Protein AF-A0A1Q8A4X2-F1 (afdb_monomer)

Solvent-accessible surface area (backbone atoms only — not comparable to full-atom values): 7167 Å² total; per-residue (Å²): 135,83,82,77,83,85,64,91,70,52,60,59,53,52,41,48,55,52,49,53,52,47,59,73,64,29,65,88,74,59,42,54,90,41,58,67,62,47,52,52,51,33,53,48,28,49,51,49,25,52,50,22,49,50,45,57,70,47,54,96,86,46,92,78,59,59,71,90,82,61,52,71,66,59,32,48,48,47,31,54,51,23,49,51,50,30,49,51,36,52,39,52,48,28,56,54,71,74,48,60,61,43,60,54,48,53,53,50,50,56,52,46,45,71,75,58,60,78,86,77,78,83,126

Sequence (12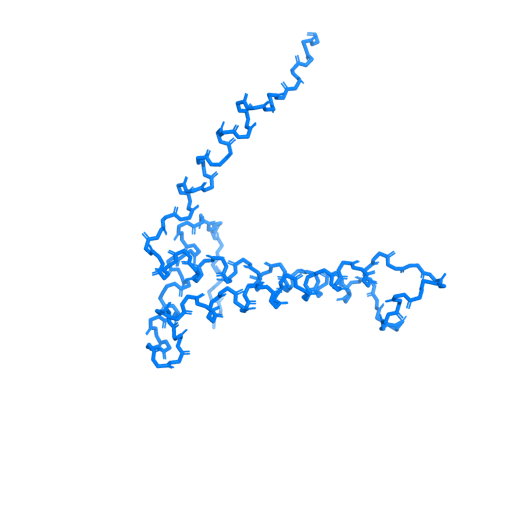3 aa):
MKSKRTSELTIRQSQKEVAEYLKAKGEKWTRLNDHYLRITHLVEEIGELARGVINLDATYGDPNRRGVEASREEKLGLVEDSLGDTFYHLLAISISYNLDLQTAFENSMKSIETRYPAITTRT

pLDDT: mean 87.82, std 14.82, range [36.78, 98.31]

Secondary structure (DSSP, 8-state):
------SPPPHHHHHHHHHHHHHHH-HHHH-TT-HHHHHHHHHHHHHHHHHHHHHHHPPTT-TT---TT--HHHHHHHHHHHHHHHHHHHHHHHHHTT--HHHHHHHHHHHHHHHS-------

Foldseek 3Di:
DPPPPPDDDALQRVLVVLVVVLVVVPCVVLVLLPLVVLVVQLVVLVVQLVLLVCCLPDDPPDPSHDPPPDDNVRSVVSNVVSVVSNSSSVSSNCVSVVHDVNVVVVVVVVVCCVVPPDPPPDD

Structure (mmCIF, N/CA/C/O backbone):
data_AF-A0A1Q8A4X2-F1
#
_entry.id   AF-A0A1Q8A4X2-F1
#
loop_
_atom_site.group_PDB
_atom_site.id
_atom_site.type_symbol
_atom_site.label_atom_id
_atom_site.label_alt_id
_atom_site.label_comp_id
_atom_site.label_asym_id
_atom_site.label_entity_id
_atom_site.label_seq_id
_atom_site.pdbx_PDB_ins_code
_atom_site.Cartn_x
_atom_site.Cartn_y
_atom_site.Cartn_z
_atom_site.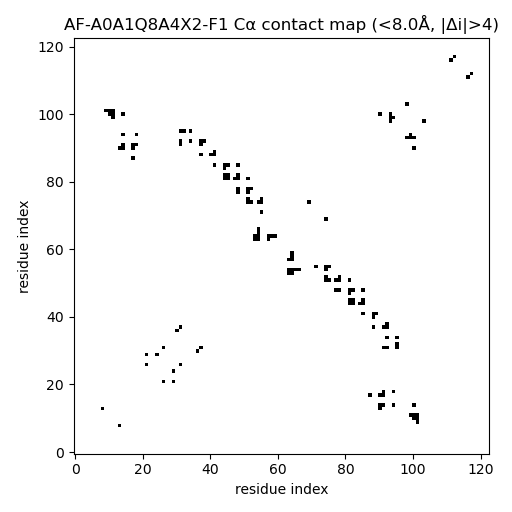occupancy
_atom_site.B_iso_or_equiv
_atom_site.auth_seq_id
_atom_site.auth_comp_id
_atom_site.auth_asym_id
_atom_site.auth_atom_id
_atom_site.pdbx_PDB_model_num
ATOM 1 N N . MET A 1 1 ? -24.001 2.167 -19.317 1.00 36.78 1 MET A N 1
ATOM 2 C CA . MET A 1 1 ? -23.504 3.433 -18.732 1.00 36.78 1 MET A CA 1
ATOM 3 C C . MET A 1 1 ? -22.478 3.093 -17.660 1.00 36.78 1 MET A C 1
ATOM 5 O O . MET A 1 1 ? -22.859 2.531 -16.644 1.00 36.78 1 MET A O 1
ATOM 9 N N . LYS A 1 2 ? -21.182 3.337 -17.897 1.00 41.00 2 LYS A N 1
ATOM 10 C CA . LYS A 1 2 ? -20.159 3.219 -16.845 1.00 41.00 2 LYS A CA 1
ATOM 11 C C . LYS A 1 2 ? -20.176 4.531 -16.062 1.00 41.00 2 LYS A C 1
ATOM 13 O O . LYS A 1 2 ? -19.803 5.562 -16.611 1.00 41.00 2 LYS A O 1
ATOM 18 N N . SER A 1 3 ? -20.684 4.505 -14.831 1.00 42.31 3 SER A N 1
ATOM 19 C CA . SER A 1 3 ? -20.601 5.650 -13.922 1.00 42.31 3 SER A CA 1
ATOM 20 C C . SER A 1 3 ? -19.125 5.900 -13.623 1.00 42.31 3 SER A C 1
ATOM 22 O O . SER A 1 3 ? -18.474 5.100 -12.952 1.00 42.31 3 SER A O 1
ATOM 24 N N . LYS A 1 4 ? -18.574 6.959 -14.217 1.00 50.91 4 LYS A N 1
ATOM 25 C CA . LYS A 1 4 ? -17.211 7.424 -13.981 1.00 50.91 4 LYS A CA 1
ATOM 26 C C . LYS A 1 4 ? -17.217 8.003 -12.563 1.00 50.91 4 LYS A C 1
ATOM 28 O O . LYS A 1 4 ? -17.720 9.103 -12.367 1.00 50.91 4 LYS A O 1
ATOM 33 N N . ARG A 1 5 ? -16.762 7.245 -11.557 1.00 52.34 5 ARG A N 1
ATOM 34 C CA . ARG A 1 5 ? -16.559 7.809 -10.214 1.00 52.34 5 ARG A CA 1
ATOM 35 C C . ARG A 1 5 ? -15.421 8.822 -10.323 1.00 52.34 5 ARG A C 1
ATOM 37 O O . ARG A 1 5 ? -14.280 8.445 -10.549 1.00 52.34 5 ARG A O 1
ATOM 44 N N . THR A 1 6 ? -15.760 10.103 -10.251 1.00 61.03 6 THR A N 1
ATOM 45 C CA . THR A 1 6 ? -14.845 11.247 -10.382 1.00 61.03 6 THR A CA 1
ATOM 46 C C . THR A 1 6 ? -14.683 11.967 -9.045 1.00 61.03 6 THR A C 1
ATOM 48 O O . THR A 1 6 ? -14.868 13.178 -8.963 1.00 61.03 6 THR A O 1
ATOM 51 N N . SER A 1 7 ? -14.387 11.231 -7.978 1.00 72.56 7 SER A N 1
ATOM 52 C CA . SER A 1 7 ? -13.952 11.817 -6.709 1.00 72.56 7 SER A CA 1
ATOM 53 C C . SER A 1 7 ? -12.680 11.113 -6.272 1.00 72.56 7 SER A C 1
ATOM 55 O O . SER A 1 7 ? -12.656 9.881 -6.245 1.00 72.56 7 SER A O 1
ATOM 57 N N . GLU A 1 8 ? -11.651 11.885 -5.936 1.00 85.38 8 GLU A N 1
ATOM 58 C CA . GLU A 1 8 ? -10.464 11.365 -5.261 1.00 85.38 8 GLU A CA 1
ATOM 59 C C . GLU A 1 8 ? -10.894 10.560 -4.029 1.00 85.38 8 GLU A C 1
ATOM 61 O O . GLU A 1 8 ? -11.803 10.962 -3.295 1.00 85.38 8 GLU A O 1
ATOM 66 N N . LEU A 1 9 ? -10.281 9.394 -3.835 1.00 90.19 9 LEU A N 1
ATOM 67 C CA . LEU A 1 9 ? -10.551 8.546 -2.682 1.00 90.19 9 LEU A CA 1
ATOM 68 C C . LEU A 1 9 ? -9.492 8.801 -1.612 1.00 90.19 9 LEU A C 1
ATOM 70 O O . LEU A 1 9 ? -8.293 8.743 -1.872 1.00 90.19 9 LEU A O 1
ATOM 74 N N . THR A 1 10 ? -9.943 9.034 -0.385 1.00 96.38 10 THR A N 1
ATOM 75 C CA . THR A 1 10 ? -9.091 8.951 0.810 1.00 96.38 10 THR A CA 1
ATOM 76 C C . THR A 1 10 ? -8.627 7.510 1.038 1.00 96.38 10 THR A C 1
ATOM 78 O O . THR A 1 10 ? -9.287 6.566 0.593 1.00 96.38 10 THR A O 1
ATOM 81 N N . ILE A 1 11 ? -7.559 7.305 1.821 1.00 97.44 11 ILE A N 1
ATOM 82 C CA . ILE A 1 11 ? -7.084 5.952 2.164 1.00 97.44 11 ILE A CA 1
ATOM 83 C C . ILE A 1 11 ? -8.197 5.162 2.864 1.00 97.44 11 ILE A C 1
ATOM 85 O O . ILE A 1 11 ? -8.392 3.988 2.560 1.00 97.44 11 ILE A O 1
ATOM 89 N N . ARG A 1 12 ? -8.997 5.802 3.734 1.00 97.31 12 ARG A N 1
ATOM 90 C CA . ARG A 1 12 ? -10.161 5.149 4.369 1.00 97.31 12 ARG A CA 1
ATOM 91 C C . ARG A 1 12 ? -11.202 4.685 3.355 1.00 97.31 12 ARG A C 1
ATOM 93 O O . ARG A 1 12 ? -11.772 3.611 3.521 1.00 97.31 12 ARG A O 1
ATOM 100 N N . GLN A 1 13 ? -11.493 5.492 2.335 1.00 97.25 13 GLN A N 1
ATOM 101 C CA . GLN A 1 13 ? -12.463 5.119 1.303 1.00 97.25 13 GLN A CA 1
ATOM 102 C C . GLN A 1 13 ? -11.941 3.960 0.451 1.00 97.25 13 GLN A C 1
ATOM 104 O O . GLN A 1 13 ? -12.688 3.011 0.226 1.00 97.25 13 GLN A O 1
ATOM 109 N N . SER A 1 14 ? -10.662 3.981 0.072 1.00 97.19 14 SER A N 1
ATOM 110 C CA . SER A 1 14 ? -10.011 2.861 -0.618 1.00 97.19 14 SER A CA 1
ATOM 111 C C . SER A 1 14 ? -10.020 1.589 0.236 1.00 97.19 14 SER A C 1
ATOM 113 O O . SER A 1 14 ? -10.387 0.517 -0.238 1.00 97.19 14 SER A O 1
ATOM 115 N N . GLN A 1 15 ? -9.706 1.708 1.529 1.00 98.19 15 GLN A N 1
ATOM 116 C CA . GLN A 1 15 ? -9.754 0.596 2.480 1.00 98.19 15 GLN A CA 1
ATOM 117 C C . GLN A 1 15 ? -11.165 0.018 2.609 1.00 98.19 15 GLN A C 1
ATOM 119 O O . GLN A 1 15 ? -11.339 -1.199 2.611 1.00 98.19 15 GLN A O 1
ATOM 124 N N . LYS A 1 16 ? -12.187 0.879 2.668 1.00 97.81 16 LYS A N 1
ATOM 125 C CA . LYS A 1 16 ? -13.589 0.456 2.705 1.00 97.81 16 LYS A CA 1
ATOM 126 C C . LYS A 1 16 ? -13.996 -0.281 1.427 1.00 97.81 16 LYS A C 1
ATOM 128 O O . LYS A 1 16 ? -14.634 -1.324 1.527 1.00 97.81 16 LYS A O 1
ATOM 133 N N . GLU A 1 17 ? -13.611 0.220 0.255 1.00 97.38 17 GLU A N 1
ATOM 134 C CA . GLU A 1 17 ? -13.908 -0.432 -1.027 1.00 97.38 17 GLU A CA 1
ATOM 135 C C . GLU A 1 17 ? -13.295 -1.842 -1.099 1.00 97.38 17 GLU A C 1
ATOM 137 O O . GLU A 1 17 ? -13.981 -2.806 -1.448 1.00 97.38 17 GLU A O 1
ATOM 142 N N . VAL A 1 18 ? -12.041 -1.996 -0.659 1.00 97.44 18 VAL A N 1
ATOM 143 C CA . VAL A 1 18 ? -11.384 -3.310 -0.567 1.00 97.44 18 VAL A CA 1
ATOM 144 C C . VAL A 1 18 ? -12.066 -4.213 0.463 1.00 97.44 18 VAL A C 1
ATOM 146 O O . VAL A 1 18 ? -12.288 -5.392 0.191 1.00 97.44 18 VAL A O 1
ATOM 149 N N . ALA A 1 19 ? -12.456 -3.686 1.626 1.00 97.44 19 ALA A N 1
ATOM 150 C CA . ALA A 1 19 ? -13.165 -4.461 2.644 1.00 97.44 19 ALA A CA 1
ATOM 151 C C . ALA A 1 19 ? -14.514 -4.994 2.131 1.00 97.44 19 ALA A C 1
ATOM 153 O O . ALA A 1 19 ? -14.852 -6.156 2.368 1.00 97.44 19 ALA A O 1
ATOM 154 N N . GLU A 1 20 ? -15.270 -4.176 1.396 1.00 97.75 20 GLU A N 1
ATOM 155 C CA . GLU A 1 20 ? -16.535 -4.575 0.771 1.00 97.75 20 GLU A CA 1
ATOM 156 C C . GLU A 1 20 ? -16.322 -5.659 -0.293 1.00 97.75 20 GLU A C 1
ATOM 158 O O . GLU A 1 20 ? -17.045 -6.661 -0.306 1.00 97.75 20 GLU A O 1
ATOM 163 N N . TYR A 1 21 ? -15.289 -5.514 -1.128 1.00 97.06 21 TYR A N 1
ATOM 164 C CA . TYR A 1 21 ? -14.905 -6.525 -2.112 1.00 97.06 21 TYR A CA 1
ATOM 165 C C . TYR A 1 21 ? -14.525 -7.863 -1.457 1.00 97.06 21 TYR A C 1
ATOM 167 O O . TYR A 1 21 ? -15.052 -8.915 -1.830 1.00 97.06 21 TYR A O 1
ATOM 175 N N . LEU A 1 22 ? -13.656 -7.836 -0.443 1.00 95.88 22 LEU A N 1
ATOM 176 C CA . LEU A 1 22 ? -13.229 -9.030 0.288 1.00 95.88 22 LEU A CA 1
ATOM 177 C C . LEU A 1 22 ? -14.416 -9.711 0.984 1.00 95.88 22 LEU A C 1
ATOM 179 O O . LEU A 1 22 ? -14.575 -10.931 0.903 1.00 95.88 22 LEU A O 1
ATOM 183 N N . LYS A 1 23 ? -15.310 -8.931 1.602 1.00 95.44 23 LYS A N 1
ATOM 184 C CA . LYS A 1 23 ? -16.545 -9.454 2.198 1.00 95.44 23 LYS A CA 1
ATOM 185 C C . LYS A 1 23 ? -17.417 -10.162 1.160 1.00 95.44 23 LYS A C 1
ATOM 187 O O . LYS A 1 23 ? -17.915 -11.250 1.439 1.00 95.44 23 LYS A O 1
ATOM 192 N N . ALA A 1 24 ? -17.573 -9.585 -0.033 1.00 96.88 24 ALA A N 1
ATOM 193 C CA . ALA A 1 24 ? -18.356 -10.183 -1.113 1.00 96.88 24 ALA A CA 1
ATOM 194 C C . ALA A 1 24 ? -17.754 -11.499 -1.644 1.00 96.88 24 ALA A C 1
ATOM 196 O O . ALA A 1 24 ? -18.498 -12.380 -2.070 1.00 96.88 24 ALA A O 1
ATOM 197 N N . LYS A 1 25 ? -16.424 -11.663 -1.595 1.00 95.81 25 LYS A N 1
ATOM 198 C CA . LYS A 1 25 ? -15.740 -12.920 -1.960 1.00 95.81 25 LYS A CA 1
ATOM 199 C C . LYS A 1 25 ? -15.882 -14.024 -0.908 1.00 95.81 25 LYS A C 1
ATOM 201 O O . LYS A 1 25 ? -15.833 -15.202 -1.259 1.00 95.81 25 LYS A O 1
ATOM 206 N N . GLY A 1 26 ? -16.084 -13.651 0.354 1.00 93.00 26 GLY A N 1
ATOM 207 C CA . GLY A 1 26 ? -16.286 -14.572 1.469 1.00 93.00 26 GLY A CA 1
ATOM 208 C C . GLY A 1 26 ? -14.988 -15.139 2.057 1.00 93.00 26 GLY A C 1
ATOM 209 O O . GLY A 1 26 ? -13.964 -15.273 1.386 1.00 93.00 26 GLY A O 1
ATOM 210 N N . GLU A 1 27 ? -15.047 -15.507 3.338 1.00 87.19 27 GLU A N 1
ATOM 211 C CA . GLU A 1 27 ? -13.871 -15.847 4.158 1.00 87.19 27 GLU A CA 1
ATOM 212 C C . GLU A 1 27 ? -13.052 -17.028 3.630 1.00 87.19 27 GLU A C 1
ATOM 214 O O . GLU A 1 27 ? -11.824 -17.020 3.718 1.00 87.19 27 GLU A O 1
ATOM 219 N N . LYS A 1 28 ? -13.714 -18.034 3.044 1.00 89.00 28 LYS A N 1
ATOM 220 C CA . LYS A 1 28 ? -13.029 -19.209 2.484 1.00 89.00 28 LYS A CA 1
ATOM 221 C C . LYS A 1 28 ? -12.082 -18.840 1.343 1.00 89.00 28 LYS A C 1
ATOM 223 O O . LYS A 1 28 ? -11.041 -19.472 1.203 1.00 89.00 28 LYS A O 1
ATOM 228 N N . TRP A 1 29 ? -12.451 -17.846 0.534 1.00 92.69 29 TRP A N 1
ATOM 229 C CA . TRP A 1 29 ? -11.627 -17.383 -0.579 1.00 92.69 29 TRP A CA 1
ATOM 230 C C . TRP A 1 29 ? -10.570 -16.388 -0.101 1.00 92.69 29 TRP A C 1
ATOM 232 O O . TRP A 1 29 ? -9.400 -16.519 -0.447 1.00 92.69 29 TRP A O 1
ATOM 242 N N . THR A 1 30 ? -10.968 -15.410 0.718 1.00 89.38 30 THR A N 1
ATOM 243 C CA . THR A 1 30 ? -10.073 -14.313 1.110 1.00 89.38 30 THR A CA 1
ATOM 244 C C . THR A 1 30 ? -8.999 -14.726 2.103 1.00 89.38 30 THR A C 1
ATOM 246 O O . THR A 1 30 ? -7.924 -14.129 2.103 1.00 89.38 30 THR A O 1
ATOM 249 N N . ARG A 1 31 ? -9.290 -15.714 2.964 1.00 90.25 31 ARG A N 1
ATOM 250 C CA . ARG A 1 31 ? -8.397 -16.173 4.038 1.00 90.25 31 ARG A CA 1
ATOM 251 C C . ARG A 1 31 ? -7.831 -15.006 4.861 1.00 90.25 31 ARG A C 1
ATOM 253 O O . ARG A 1 31 ? -6.651 -15.001 5.192 1.00 90.25 31 ARG A O 1
ATOM 260 N N . LEU A 1 32 ? -8.664 -14.011 5.190 1.00 89.50 32 LEU A N 1
ATOM 261 C CA . LEU A 1 32 ? -8.204 -12.783 5.861 1.00 89.50 32 LEU A CA 1
ATOM 262 C C . LEU A 1 32 ? -7.493 -13.046 7.193 1.00 89.50 32 LEU A C 1
ATOM 264 O O . LEU A 1 32 ? -6.527 -12.362 7.502 1.00 89.50 32 LEU A O 1
ATOM 268 N N . ASN A 1 33 ? -7.919 -14.069 7.934 1.00 91.56 33 ASN A N 1
ATOM 269 C CA . ASN A 1 33 ? -7.319 -14.436 9.221 1.00 91.56 33 ASN A CA 1
ATOM 270 C C . ASN A 1 33 ? -5.981 -15.190 9.081 1.00 91.56 33 ASN A C 1
ATOM 272 O O . ASN A 1 33 ? -5.329 -15.482 10.081 1.00 91.56 33 ASN A O 1
ATOM 276 N N . ASP A 1 34 ? -5.559 -15.526 7.858 1.00 94.56 34 ASP A N 1
ATOM 277 C CA . ASP A 1 34 ? -4.262 -16.143 7.587 1.00 94.56 34 ASP A CA 1
ATOM 278 C C . ASP A 1 34 ? -3.212 -15.061 7.311 1.00 94.56 34 ASP A C 1
ATOM 280 O O . ASP A 1 34 ? -2.855 -14.761 6.168 1.00 94.56 34 ASP A O 1
ATOM 284 N N . HIS A 1 35 ? -2.740 -14.431 8.385 1.00 93.19 35 HIS A N 1
ATOM 285 C CA . HIS A 1 35 ? -1.798 -13.315 8.296 1.00 93.19 35 HIS A CA 1
ATOM 286 C C . HIS A 1 35 ? -0.471 -13.705 7.635 1.00 93.19 35 HIS A C 1
ATOM 288 O O . HIS A 1 35 ? 0.119 -12.885 6.934 1.00 93.19 35 HIS A O 1
ATOM 294 N N . TYR A 1 36 ? -0.029 -14.957 7.809 1.00 94.88 36 TYR A N 1
ATOM 295 C CA . TYR A 1 36 ? 1.153 -15.477 7.125 1.00 94.88 36 TYR A CA 1
ATOM 296 C C . TYR A 1 36 ? 0.959 -15.392 5.611 1.00 94.88 36 TYR A C 1
ATOM 298 O O . TYR A 1 36 ? 1.755 -14.753 4.927 1.00 94.88 36 TYR A O 1
ATOM 306 N N . LEU A 1 37 ? -0.156 -15.926 5.105 1.00 93.38 37 LEU A N 1
ATOM 307 C CA . LEU A 1 37 ? -0.474 -15.863 3.683 1.00 93.38 37 LEU A CA 1
ATOM 308 C C . LEU A 1 37 ? -0.646 -14.419 3.174 1.00 93.38 37 LEU A C 1
ATOM 310 O O . LEU A 1 37 ? -0.338 -14.118 2.022 1.00 93.38 37 LEU A O 1
ATOM 314 N N . ARG A 1 38 ? -1.173 -13.503 3.997 1.00 94.25 38 ARG A N 1
ATOM 315 C CA . ARG A 1 38 ? -1.316 -12.091 3.595 1.00 94.25 38 ARG A CA 1
ATOM 316 C C . ARG A 1 38 ? 0.036 -11.415 3.396 1.00 94.25 38 ARG A C 1
ATOM 318 O O . ARG A 1 38 ? 0.204 -10.697 2.413 1.00 94.25 38 ARG A O 1
ATOM 325 N N . ILE A 1 39 ? 0.993 -11.685 4.282 1.00 96.31 39 ILE A N 1
ATOM 326 C CA . ILE A 1 39 ? 2.357 -11.169 4.153 1.00 96.31 39 ILE A CA 1
ATOM 327 C C . ILE A 1 39 ? 3.090 -11.824 2.981 1.00 96.31 39 ILE A C 1
ATOM 329 O O . ILE A 1 39 ? 3.777 -11.112 2.255 1.00 96.31 39 ILE A O 1
ATOM 333 N N . THR A 1 40 ? 2.925 -13.130 2.739 1.00 96.75 40 THR A N 1
ATOM 334 C CA . THR A 1 40 ? 3.579 -13.770 1.584 1.00 96.75 40 THR A CA 1
ATOM 335 C C . THR A 1 40 ? 3.110 -13.168 0.264 1.00 96.75 40 THR A C 1
ATOM 337 O O . THR A 1 40 ? 3.951 -12.882 -0.577 1.00 96.75 40 THR A O 1
ATOM 340 N N . HIS A 1 41 ? 1.807 -12.899 0.110 1.00 96.06 41 HIS A N 1
ATOM 341 C CA . HIS A 1 41 ? 1.295 -12.235 -1.092 1.00 96.06 41 HIS A CA 1
ATOM 342 C C . HIS A 1 41 ? 1.828 -10.799 -1.217 1.00 96.06 41 HIS A C 1
ATOM 344 O O . HIS A 1 41 ? 2.263 -10.409 -2.287 1.00 96.06 41 HIS A O 1
ATOM 350 N N . LEU A 1 42 ? 1.868 -10.018 -0.126 1.00 97.62 42 LEU A N 1
ATOM 351 C CA . LEU A 1 42 ? 2.462 -8.675 -0.174 1.00 97.62 42 LEU A CA 1
ATOM 352 C C . LEU A 1 42 ? 3.920 -8.717 -0.665 1.00 97.62 42 LE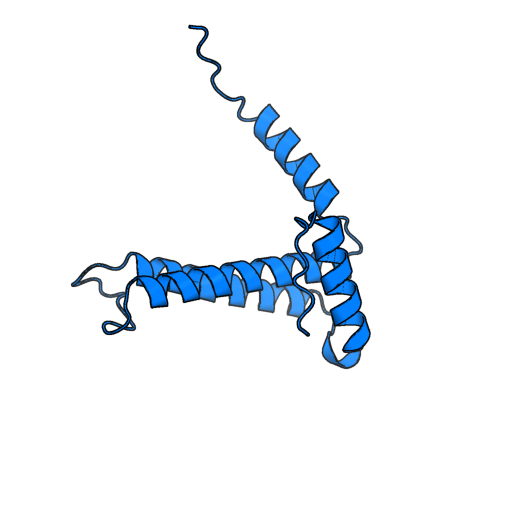U A C 1
ATOM 354 O O . LEU A 1 42 ? 4.325 -7.888 -1.471 1.00 97.62 42 LEU A O 1
ATOM 358 N N . VAL A 1 43 ? 4.715 -9.665 -0.165 1.00 98.19 43 VAL A N 1
ATOM 359 C CA . VAL A 1 43 ? 6.122 -9.814 -0.566 1.00 98.19 43 VAL A CA 1
ATOM 360 C C . VAL A 1 43 ? 6.247 -10.257 -2.026 1.00 98.19 43 VAL A C 1
ATOM 362 O O . VAL A 1 43 ? 7.170 -9.815 -2.707 1.00 98.19 43 VAL A O 1
ATOM 365 N N . GLU A 1 44 ? 5.328 -11.091 -2.512 1.00 97.94 44 GLU A N 1
ATOM 366 C CA . GLU A 1 44 ? 5.238 -11.472 -3.923 1.00 97.94 44 GLU A CA 1
ATOM 367 C C . GLU A 1 44 ? 5.019 -10.239 -4.813 1.00 97.94 44 GLU A C 1
ATOM 369 O O . GLU A 1 44 ? 5.855 -9.989 -5.682 1.00 97.94 44 GLU A O 1
ATOM 374 N N . GLU A 1 45 ? 4.025 -9.395 -4.506 1.00 98.06 45 GLU A N 1
ATOM 375 C CA . GLU A 1 45 ? 3.756 -8.157 -5.263 1.00 98.06 45 GLU A CA 1
ATOM 376 C C . GLU A 1 45 ? 4.905 -7.142 -5.188 1.00 98.06 45 GLU A C 1
ATOM 378 O O . GLU A 1 45 ? 5.234 -6.466 -6.163 1.00 98.06 45 GLU A O 1
ATOM 383 N N . ILE A 1 46 ? 5.602 -7.064 -4.051 1.00 98.19 46 ILE A N 1
ATOM 384 C CA . ILE A 1 46 ? 6.816 -6.241 -3.942 1.00 98.19 46 ILE A CA 1
ATOM 385 C C . ILE A 1 46 ? 7.925 -6.784 -4.858 1.00 98.19 46 ILE A C 1
ATOM 387 O O . ILE A 1 46 ? 8.680 -6.008 -5.449 1.00 98.19 46 ILE A O 1
ATOM 391 N N . GLY A 1 47 ? 8.041 -8.106 -4.997 1.00 96.56 47 GLY A N 1
ATOM 392 C CA . GLY A 1 47 ? 8.970 -8.742 -5.930 1.00 96.56 47 GLY A CA 1
ATOM 393 C C . GLY A 1 47 ? 8.616 -8.474 -7.396 1.00 96.56 47 GLY A C 1
ATOM 394 O O . GLY A 1 47 ? 9.518 -8.256 -8.210 1.00 96.56 47 GLY A O 1
ATOM 395 N N . GLU A 1 48 ? 7.323 -8.455 -7.724 1.00 94.94 48 GLU A N 1
ATOM 396 C CA . GLU A 1 48 ? 6.791 -8.040 -9.030 1.00 94.94 48 GLU A CA 1
ATOM 397 C C . GLU A 1 48 ? 7.186 -6.598 -9.345 1.00 94.94 48 GLU A C 1
ATOM 399 O O . GLU A 1 48 ? 7.824 -6.332 -10.368 1.00 94.94 48 GLU A O 1
ATOM 404 N N . LEU A 1 49 ? 6.917 -5.692 -8.403 1.00 96.50 49 LEU A N 1
ATOM 405 C CA . LEU A 1 49 ? 7.256 -4.280 -8.504 1.00 96.50 49 LEU A CA 1
ATOM 406 C C . LEU A 1 49 ? 8.759 -4.072 -8.707 1.00 96.50 49 LEU A C 1
ATOM 408 O O . LEU A 1 49 ? 9.172 -3.354 -9.620 1.00 96.50 49 LEU A O 1
ATOM 412 N N . ALA A 1 50 ? 9.592 -4.732 -7.898 1.00 93.81 50 ALA A N 1
ATOM 413 C CA . ALA A 1 50 ? 11.044 -4.646 -8.021 1.00 93.81 50 ALA A CA 1
ATOM 414 C C . ALA A 1 50 ? 11.514 -5.082 -9.416 1.00 93.81 50 ALA A C 1
ATOM 416 O O . ALA A 1 50 ? 12.336 -4.413 -10.042 1.00 93.81 50 ALA A O 1
ATOM 417 N N . ARG A 1 51 ? 10.956 -6.178 -9.937 1.00 89.81 51 ARG A N 1
ATOM 418 C CA . ARG A 1 51 ? 11.256 -6.679 -11.282 1.00 89.81 51 ARG A CA 1
ATOM 419 C C . ARG A 1 51 ? 10.797 -5.709 -12.370 1.00 89.81 51 ARG A C 1
ATOM 421 O O . ARG A 1 51 ? 11.522 -5.521 -13.346 1.00 89.81 51 ARG A O 1
ATOM 428 N N . GLY A 1 52 ? 9.625 -5.097 -12.206 1.00 89.69 52 GLY A N 1
ATOM 429 C CA . GLY A 1 52 ? 9.100 -4.067 -13.101 1.00 89.69 52 GLY A CA 1
ATOM 430 C C . GLY A 1 52 ? 10.047 -2.873 -13.205 1.00 89.69 52 GLY A C 1
ATOM 431 O O . GLY A 1 52 ? 10.442 -2.502 -14.309 1.00 89.69 52 GLY A O 1
ATOM 432 N N . VAL A 1 53 ? 10.493 -2.344 -12.062 1.00 90.38 53 VAL A N 1
ATOM 433 C CA . VAL A 1 53 ? 11.445 -1.221 -11.997 1.00 90.38 53 VAL A CA 1
ATOM 434 C C . VAL A 1 53 ? 12.793 -1.595 -12.613 1.00 90.38 53 VAL A C 1
ATOM 436 O O . VAL A 1 53 ? 13.290 -0.871 -13.472 1.00 90.38 53 VAL A O 1
ATOM 439 N N . ILE A 1 54 ? 13.354 -2.757 -12.257 1.00 87.94 54 ILE A N 1
ATOM 440 C CA . ILE A 1 54 ? 14.619 -3.234 -12.841 1.00 87.94 54 ILE A CA 1
ATOM 441 C C . ILE A 1 54 ? 14.510 -3.311 -14.368 1.00 87.94 54 ILE A C 1
ATOM 443 O O . ILE A 1 54 ? 15.398 -2.843 -15.071 1.00 87.94 54 ILE A O 1
ATOM 447 N N . ASN A 1 55 ? 13.416 -3.854 -14.904 1.00 84.50 55 ASN A N 1
ATOM 448 C CA . ASN A 1 55 ? 13.227 -3.962 -16.352 1.00 84.50 55 ASN A CA 1
ATOM 449 C C . ASN A 1 55 ? 12.991 -2.608 -17.041 1.00 84.50 55 ASN A C 1
ATOM 451 O O . ASN A 1 55 ? 13.358 -2.457 -18.216 1.00 84.50 55 ASN A O 1
ATOM 455 N N . LEU A 1 56 ? 12.353 -1.657 -16.350 1.00 87.19 56 LEU A N 1
ATOM 456 C CA . LEU A 1 56 ? 12.139 -0.288 -16.822 1.00 87.19 56 LEU A CA 1
ATOM 457 C C . LEU A 1 56 ? 13.469 0.453 -16.978 1.00 87.19 56 LEU A C 1
ATOM 459 O O . LEU A 1 56 ? 13.693 1.065 -18.024 1.00 87.19 56 LEU A O 1
ATOM 463 N N . ASP A 1 57 ? 14.350 0.329 -15.986 1.00 86.25 57 ASP A N 1
ATOM 464 C CA . ASP A 1 57 ? 15.615 1.065 -15.920 1.00 86.25 57 ASP A CA 1
ATOM 465 C C . ASP A 1 57 ? 16.797 0.321 -16.573 1.00 86.25 57 ASP A C 1
ATOM 467 O O . ASP A 1 57 ? 17.830 0.929 -16.865 1.00 86.25 57 ASP A O 1
ATOM 471 N N . ALA A 1 58 ? 16.658 -0.982 -16.848 1.00 78.19 58 ALA A N 1
ATOM 472 C CA . ALA A 1 58 ? 17.695 -1.788 -17.488 1.00 78.19 58 ALA A CA 1
ATOM 473 C C . ALA A 1 58 ? 18.092 -1.226 -18.863 1.00 78.19 58 ALA A C 1
ATOM 475 O O . ALA A 1 58 ? 17.276 -1.070 -19.780 1.00 78.19 58 ALA A O 1
ATOM 476 N N . THR A 1 59 ? 19.393 -1.002 -19.036 1.00 68.44 59 THR A N 1
ATOM 477 C CA . THR A 1 59 ? 19.988 -0.521 -20.288 1.00 68.44 59 THR A CA 1
ATOM 478 C C . THR A 1 59 ? 20.476 -1.680 -21.166 1.00 68.44 59 THR A C 1
ATOM 480 O O . THR A 1 59 ? 20.527 -2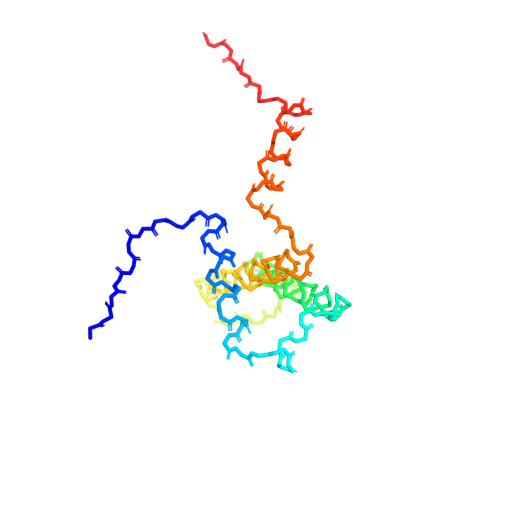.844 -20.759 1.00 68.44 59 THR A O 1
ATOM 483 N N . TYR A 1 60 ? 20.801 -1.392 -22.431 1.00 57.97 60 TYR A N 1
ATOM 484 C CA . TYR A 1 60 ? 21.335 -2.400 -23.350 1.00 57.97 60 TYR A CA 1
ATOM 485 C C . TYR A 1 60 ? 22.669 -2.960 -22.823 1.00 57.97 60 TYR A C 1
ATOM 487 O O . TYR A 1 60 ? 23.629 -2.211 -22.679 1.00 57.97 60 TYR A O 1
ATOM 495 N N . GLY A 1 61 ? 22.734 -4.272 -22.567 1.00 63.09 61 GLY A N 1
ATOM 496 C CA . GLY A 1 61 ? 23.915 -4.947 -22.007 1.00 63.09 61 GLY A CA 1
ATOM 497 C C . GLY A 1 61 ? 23.816 -5.295 -20.517 1.00 63.09 61 GLY A C 1
ATOM 498 O O . GLY A 1 61 ? 24.715 -5.953 -20.002 1.00 63.09 61 GLY A O 1
ATOM 499 N N . ASP A 1 62 ? 22.731 -4.914 -19.834 1.00 69.50 62 ASP A N 1
ATOM 500 C CA . ASP A 1 62 ? 22.481 -5.316 -18.446 1.00 69.50 62 ASP A CA 1
ATOM 501 C C . ASP A 1 62 ? 22.200 -6.834 -18.354 1.00 69.50 62 ASP A C 1
ATOM 503 O O . ASP A 1 62 ? 21.294 -7.327 -19.040 1.00 69.50 62 ASP A O 1
ATOM 507 N N . PRO A 1 63 ? 22.933 -7.601 -17.522 1.00 64.19 63 PRO A N 1
ATOM 508 C CA . PRO A 1 63 ? 22.686 -9.033 -17.328 1.00 64.19 63 PRO A CA 1
ATOM 509 C C . PRO A 1 63 ? 21.296 -9.345 -16.744 1.00 64.19 63 PRO A C 1
ATOM 511 O O . PRO A 1 63 ? 20.828 -10.478 -16.859 1.00 64.19 63 PRO A O 1
ATOM 514 N N . ASN A 1 64 ? 20.616 -8.361 -16.148 1.00 60.84 64 ASN A N 1
ATOM 515 C CA . ASN A 1 64 ? 19.264 -8.492 -15.600 1.00 60.84 64 ASN A CA 1
ATOM 516 C C . ASN A 1 64 ? 18.159 -8.172 -16.617 1.00 60.84 64 ASN A C 1
ATOM 518 O O . ASN A 1 64 ? 16.976 -8.250 -16.287 1.00 60.84 64 ASN A O 1
ATOM 522 N N . ARG A 1 65 ? 18.515 -7.836 -17.861 1.00 63.72 65 ARG A N 1
ATOM 523 C CA . ARG A 1 65 ? 17.564 -7.467 -18.911 1.00 63.72 65 ARG A CA 1
ATOM 524 C C . ARG A 1 65 ? 16.737 -8.679 -19.353 1.00 63.72 65 ARG A C 1
ATOM 526 O O . ARG A 1 65 ? 17.196 -9.516 -20.128 1.00 63.72 65 ARG A O 1
ATOM 533 N N . ARG A 1 66 ? 15.483 -8.759 -18.906 1.00 59.00 66 ARG A N 1
ATOM 534 C CA . ARG A 1 66 ? 14.464 -9.676 -19.451 1.00 59.00 66 ARG A CA 1
ATOM 535 C C . ARG A 1 66 ? 13.376 -8.851 -20.154 1.00 59.00 66 ARG A C 1
ATOM 537 O O . ARG A 1 66 ? 13.122 -7.719 -19.765 1.00 59.00 66 ARG A O 1
ATOM 544 N N . GLY A 1 67 ? 12.759 -9.382 -21.215 1.00 58.88 67 GLY A N 1
ATOM 545 C CA . GLY A 1 67 ? 11.692 -8.667 -21.944 1.00 58.88 67 GLY A CA 1
ATOM 546 C C . GLY A 1 67 ? 12.190 -7.537 -22.857 1.00 58.88 67 GLY A C 1
ATOM 547 O O . GLY A 1 67 ? 11.619 -6.452 -22.880 1.00 58.88 67 GLY A O 1
ATOM 548 N N . VAL A 1 68 ? 13.274 -7.793 -23.601 1.00 54.78 68 VAL A N 1
ATOM 549 C CA . VAL A 1 68 ? 13.998 -6.840 -24.473 1.00 54.78 68 VAL A CA 1
ATOM 550 C C . VAL A 1 68 ? 13.107 -6.137 -25.513 1.00 54.78 68 VAL A C 1
ATOM 552 O O . VAL A 1 68 ? 13.477 -5.065 -25.986 1.00 54.78 68 VAL A O 1
ATOM 555 N N . GLU A 1 69 ? 11.947 -6.711 -25.835 1.00 65.75 69 GLU A N 1
ATOM 556 C CA . GLU A 1 69 ? 11.048 -6.242 -26.896 1.00 65.75 69 GLU A CA 1
ATOM 557 C C . GLU A 1 69 ? 9.926 -5.304 -26.419 1.00 65.75 69 GLU A C 1
ATOM 559 O O . GLU A 1 69 ? 9.289 -4.669 -27.253 1.00 65.75 69 GLU A O 1
ATOM 564 N N . ALA A 1 70 ? 9.697 -5.173 -25.107 1.00 75.19 70 ALA A N 1
ATOM 565 C CA . ALA A 1 70 ? 8.641 -4.305 -24.584 1.00 75.19 70 ALA A CA 1
ATOM 566 C C . ALA A 1 70 ? 9.042 -2.820 -24.644 1.00 75.19 70 ALA A C 1
ATOM 568 O O . ALA A 1 70 ? 10.155 -2.435 -24.259 1.00 75.19 70 ALA A O 1
ATOM 569 N N . SER A 1 71 ? 8.106 -1.984 -25.086 1.00 85.44 71 SER A N 1
ATOM 570 C CA . SER A 1 71 ? 8.187 -0.524 -25.059 1.00 85.44 71 SER A CA 1
ATOM 571 C C . SER A 1 71 ? 8.326 0.014 -23.632 1.00 85.44 71 SER A C 1
ATOM 573 O O . SER A 1 71 ? 8.059 -0.668 -22.636 1.00 85.44 71 SER A O 1
ATOM 575 N N . ARG A 1 72 ? 8.755 1.274 -23.509 1.00 86.88 72 ARG A N 1
ATOM 576 C CA . ARG A 1 72 ? 8.869 1.930 -22.202 1.00 86.88 72 ARG A CA 1
ATOM 577 C C . ARG A 1 72 ? 7.499 2.053 -21.531 1.00 86.88 72 ARG A C 1
ATOM 579 O O . ARG A 1 72 ? 7.403 1.891 -20.319 1.00 86.88 72 ARG A O 1
ATOM 586 N N . GLU A 1 73 ? 6.466 2.333 -22.312 1.00 89.62 73 GLU A N 1
ATOM 587 C CA . GLU A 1 73 ? 5.081 2.459 -21.868 1.00 89.62 73 GLU A CA 1
ATOM 588 C C . GLU A 1 73 ? 4.569 1.140 -21.284 1.00 89.62 73 GLU A C 1
ATOM 590 O O . GLU A 1 73 ? 4.027 1.140 -20.183 1.00 89.62 73 GLU A O 1
ATOM 595 N N . GLU A 1 74 ? 4.813 0.012 -21.959 1.00 87.81 74 GLU A N 1
ATOM 596 C CA . GLU A 1 74 ? 4.445 -1.315 -21.445 1.00 87.81 74 GLU A CA 1
ATOM 597 C C . GLU A 1 74 ? 5.150 -1.621 -20.121 1.00 87.81 74 GLU A C 1
ATOM 599 O O . GLU A 1 74 ? 4.528 -2.096 -19.174 1.00 87.81 74 GLU A O 1
ATOM 604 N N . LYS A 1 75 ? 6.441 -1.295 -20.016 1.00 88.44 75 LYS A N 1
ATOM 605 C CA . LYS A 1 75 ? 7.202 -1.486 -18.773 1.00 88.44 75 LYS A CA 1
ATOM 606 C C . LYS A 1 75 ? 6.703 -0.595 -17.637 1.00 88.44 75 LYS A C 1
ATOM 608 O O . LYS A 1 75 ? 6.662 -1.042 -16.496 1.00 88.44 75 LYS A O 1
ATOM 613 N N . LEU A 1 76 ? 6.329 0.649 -17.936 1.00 92.75 76 LEU A N 1
ATOM 614 C CA . LEU A 1 76 ? 5.753 1.557 -16.947 1.00 92.75 76 LEU A CA 1
ATOM 615 C C . LEU A 1 76 ? 4.383 1.059 -16.470 1.00 92.75 76 LEU A C 1
ATOM 617 O O . LEU A 1 76 ? 4.119 1.122 -15.275 1.00 92.75 76 LEU A O 1
ATOM 621 N N . GLY A 1 77 ? 3.568 0.504 -17.373 1.00 92.62 77 GLY A N 1
ATOM 622 C CA . GLY A 1 77 ? 2.303 -0.144 -17.021 1.00 92.62 77 GLY A CA 1
ATOM 623 C C . GLY A 1 77 ? 2.493 -1.284 -16.019 1.00 92.62 77 GLY A C 1
ATOM 624 O O . GLY A 1 77 ? 1.798 -1.328 -15.014 1.00 92.62 77 GLY A O 1
ATOM 625 N N . LEU A 1 78 ? 3.514 -2.129 -16.203 1.00 91.38 78 LEU A N 1
ATOM 626 C CA . LEU A 1 78 ? 3.835 -3.191 -15.234 1.00 91.38 78 LEU A CA 1
ATOM 627 C C . LEU A 1 78 ? 4.198 -2.644 -13.844 1.00 91.38 78 LEU A C 1
ATOM 629 O O . LEU A 1 78 ? 3.856 -3.252 -12.830 1.00 91.38 78 LEU A O 1
ATOM 633 N N . VAL A 1 79 ? 4.903 -1.509 -13.786 1.00 95.25 79 VAL A N 1
ATOM 634 C CA . VAL A 1 79 ? 5.221 -0.833 -12.517 1.00 95.25 79 VAL A CA 1
ATOM 635 C C . VAL A 1 79 ? 3.952 -0.276 -11.871 1.00 95.25 79 VAL A C 1
ATOM 637 O O . VAL A 1 79 ? 3.780 -0.427 -10.664 1.00 95.25 79 VAL A O 1
ATOM 640 N N . GLU A 1 80 ? 3.069 0.346 -12.655 1.00 97.12 80 GLU A N 1
ATOM 641 C CA . GLU A 1 80 ? 1.785 0.875 -12.182 1.00 97.12 80 GLU A CA 1
ATOM 642 C C . GLU A 1 80 ? 0.888 -0.235 -11.617 1.00 97.12 80 GLU A C 1
ATOM 644 O O . GLU A 1 80 ? 0.414 -0.111 -10.485 1.00 97.12 80 GLU A O 1
ATOM 649 N N . ASP A 1 81 ? 0.735 -1.340 -12.348 1.00 96.31 81 ASP A N 1
ATOM 650 C CA . ASP A 1 81 ? -0.053 -2.500 -11.922 1.00 96.31 81 ASP A CA 1
ATOM 651 C C . ASP A 1 81 ? 0.497 -3.080 -10.607 1.00 96.31 81 ASP A C 1
ATOM 653 O O . ASP A 1 81 ? -0.230 -3.189 -9.618 1.00 96.31 81 ASP A O 1
ATOM 657 N N . SER A 1 82 ? 1.812 -3.325 -10.537 1.00 97.38 82 SER A N 1
ATOM 658 C CA . SER A 1 82 ? 2.451 -3.903 -9.341 1.00 97.38 82 SER A CA 1
ATOM 659 C C . SER A 1 82 ? 2.399 -2.966 -8.121 1.00 97.38 82 SER A C 1
ATOM 661 O O . SER A 1 82 ? 2.317 -3.421 -6.976 1.00 97.38 82 SER A O 1
ATOM 663 N N . LEU A 1 83 ? 2.445 -1.641 -8.332 1.00 98.06 83 LEU A N 1
ATOM 664 C CA . LEU A 1 83 ? 2.208 -0.650 -7.272 1.00 98.06 83 LEU A CA 1
ATOM 665 C C . LEU A 1 83 ? 0.770 -0.740 -6.751 1.00 98.06 83 LEU A C 1
ATOM 667 O O . LEU A 1 83 ? 0.553 -0.698 -5.535 1.00 98.06 83 LEU A O 1
ATOM 671 N N . GLY A 1 84 ? -0.197 -0.871 -7.661 1.00 97.56 84 GLY A N 1
ATOM 672 C CA . GLY A 1 84 ? -1.607 -1.067 -7.341 1.00 97.56 84 GLY A CA 1
ATOM 673 C C . GLY A 1 84 ? -1.841 -2.332 -6.516 1.00 97.56 84 GLY A C 1
ATOM 674 O O . GLY A 1 84 ? -2.465 -2.257 -5.454 1.00 97.56 84 GLY A O 1
ATOM 675 N N . ASP A 1 85 ? -1.276 -3.461 -6.941 1.00 98.12 85 ASP A N 1
ATOM 676 C CA . ASP A 1 85 ? -1.401 -4.747 -6.248 1.00 98.12 85 ASP A CA 1
ATOM 677 C C . ASP A 1 85 ? -0.723 -4.720 -4.872 1.00 98.12 85 ASP A C 1
ATOM 679 O O . ASP A 1 85 ? -1.319 -5.116 -3.863 1.00 98.12 85 ASP A O 1
ATOM 683 N N . THR A 1 86 ? 0.467 -4.118 -4.777 1.00 98.31 86 THR A N 1
ATOM 684 C CA . THR A 1 86 ? 1.140 -3.880 -3.490 1.00 98.31 86 THR A CA 1
ATOM 685 C C . THR A 1 86 ? 0.252 -3.066 -2.544 1.00 98.31 86 THR A C 1
ATOM 687 O O . THR A 1 86 ? 0.085 -3.417 -1.370 1.00 98.31 86 THR A O 1
ATOM 690 N N . PHE A 1 87 ? -0.362 -1.986 -3.039 1.00 98.19 87 PHE A N 1
ATOM 691 C CA . PHE A 1 87 ? -1.250 -1.154 -2.231 1.00 98.19 87 PHE A CA 1
ATOM 692 C C . PHE A 1 87 ? -2.527 -1.898 -1.817 1.00 98.19 87 PHE A C 1
ATOM 694 O O . PHE A 1 87 ? -2.932 -1.819 -0.654 1.00 98.19 87 PHE A O 1
ATOM 701 N N . TYR A 1 88 ? -3.125 -2.684 -2.715 1.00 98.06 88 TYR A N 1
ATOM 702 C CA . TYR A 1 88 ? -4.253 -3.561 -2.396 1.00 98.06 88 TYR A CA 1
ATOM 703 C C . TYR A 1 88 ? -3.909 -4.535 -1.261 1.00 98.06 88 TYR A C 1
ATOM 705 O O . TYR A 1 88 ? -4.689 -4.688 -0.316 1.00 98.06 88 TYR A O 1
ATOM 713 N N . HIS A 1 89 ? -2.725 -5.148 -1.297 1.00 97.69 89 HIS A N 1
ATOM 714 C CA . HIS A 1 89 ? -2.286 -6.069 -0.253 1.00 97.69 89 HIS A CA 1
ATOM 715 C C . HIS A 1 89 ? -2.021 -5.375 1.090 1.00 97.69 89 HIS A C 1
ATOM 717 O O . HIS A 1 89 ? -2.385 -5.923 2.134 1.00 97.69 89 HIS A O 1
ATOM 723 N N . LEU A 1 90 ? -1.495 -4.145 1.089 1.00 98.00 90 LEU A N 1
ATOM 724 C CA . LEU A 1 90 ? -1.400 -3.318 2.300 1.00 98.00 90 LEU A CA 1
ATOM 725 C C . LEU A 1 90 ? -2.784 -3.010 2.892 1.00 98.00 90 LEU A C 1
ATOM 727 O O . LEU A 1 90 ? -2.980 -3.144 4.104 1.00 98.00 90 LEU A O 1
ATOM 731 N N . LEU A 1 91 ? -3.765 -2.661 2.052 1.00 98.06 91 LEU A N 1
ATOM 732 C CA . LEU A 1 91 ? -5.149 -2.465 2.489 1.00 98.06 91 LEU A 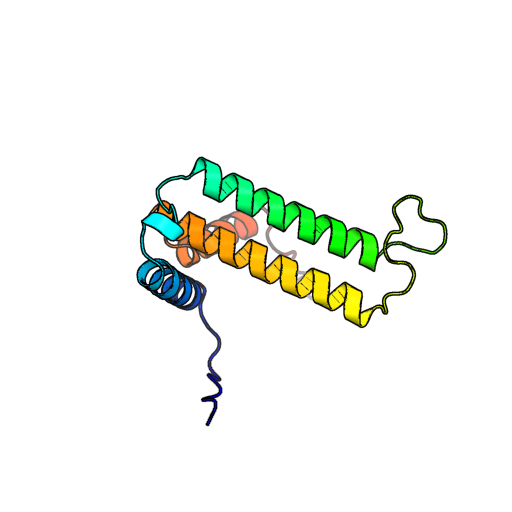CA 1
ATOM 733 C C . LEU A 1 91 ? -5.720 -3.762 3.079 1.00 98.06 91 LEU A C 1
ATOM 735 O O . LEU A 1 91 ? -6.252 -3.738 4.187 1.00 98.06 91 LEU A O 1
ATOM 739 N N . ALA A 1 92 ? -5.548 -4.903 2.411 1.00 97.25 92 ALA A N 1
ATOM 740 C CA . ALA A 1 92 ? -6.028 -6.198 2.895 1.00 97.25 92 ALA A CA 1
ATOM 741 C C . ALA A 1 92 ? -5.425 -6.590 4.258 1.00 97.25 92 ALA A C 1
ATOM 743 O O . ALA A 1 92 ? -6.153 -7.062 5.132 1.00 97.25 92 ALA A O 1
ATOM 744 N N . ILE A 1 93 ? -4.126 -6.352 4.469 1.00 97.19 93 ILE A N 1
ATOM 745 C CA . ILE A 1 93 ? -3.456 -6.573 5.762 1.00 97.19 93 ILE A CA 1
ATOM 746 C C . ILE A 1 93 ? -4.006 -5.622 6.827 1.00 97.19 93 ILE A C 1
ATOM 748 O O . ILE A 1 93 ? -4.318 -6.044 7.938 1.00 97.19 93 ILE A O 1
ATOM 752 N N . SER A 1 94 ? -4.170 -4.336 6.510 1.00 97.56 94 SER A N 1
ATOM 753 C CA . SER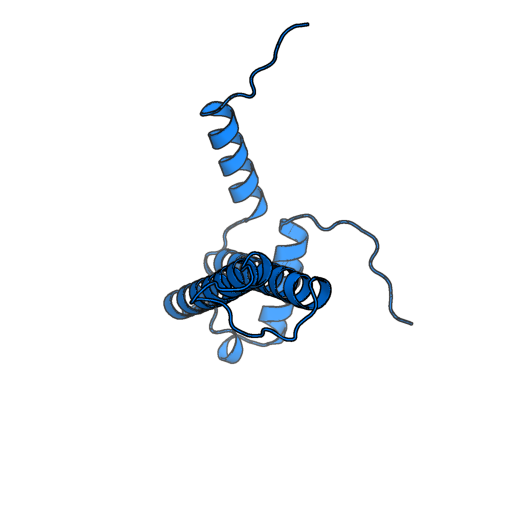 A 1 94 ? -4.742 -3.392 7.476 1.00 97.56 94 SER A CA 1
ATOM 754 C C . SER A 1 94 ? -6.153 -3.810 7.909 1.00 97.56 94 SER A C 1
ATOM 756 O O . SER A 1 94 ? -6.476 -3.743 9.091 1.00 97.56 94 SER A O 1
ATOM 758 N N . ILE A 1 95 ? -6.961 -4.336 6.982 1.00 96.94 95 ILE A N 1
ATOM 759 C CA . ILE A 1 95 ? -8.298 -4.867 7.263 1.00 96.94 95 ILE A CA 1
ATOM 760 C C . ILE A 1 95 ? -8.218 -6.112 8.157 1.00 96.94 95 ILE A C 1
ATOM 762 O O . ILE A 1 95 ? -8.974 -6.192 9.123 1.00 96.94 95 ILE A O 1
ATOM 766 N N . SER A 1 96 ? -7.304 -7.058 7.893 1.00 95.94 96 SER A N 1
ATOM 767 C CA . SER A 1 96 ? -7.191 -8.287 8.701 1.00 95.94 96 SER A CA 1
ATOM 768 C C . SER A 1 96 ? -6.815 -8.011 10.157 1.00 95.94 96 SER A C 1
ATOM 770 O O . SER A 1 96 ? -7.291 -8.694 11.058 1.00 95.94 96 SER A O 1
AT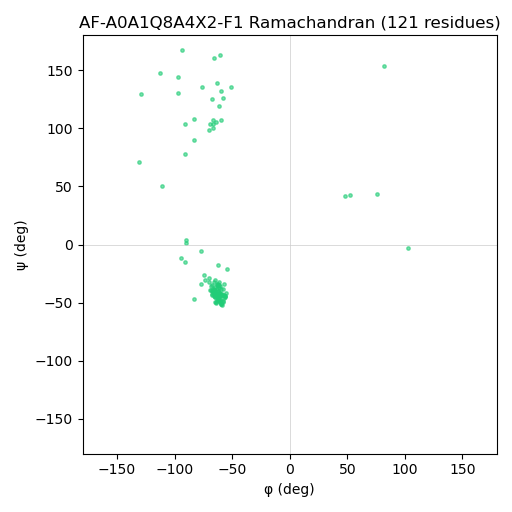OM 772 N N . TYR A 1 97 ? -6.006 -6.978 10.396 1.00 96.44 97 TYR A N 1
ATOM 773 C CA . TYR A 1 97 ? -5.618 -6.542 11.739 1.00 96.44 97 TYR A CA 1
ATOM 774 C C . TYR A 1 97 ? -6.558 -5.491 12.350 1.00 96.44 97 TYR A C 1
ATOM 776 O O . TYR A 1 97 ? -6.287 -5.008 13.449 1.00 96.44 97 TYR A O 1
ATOM 784 N N . ASN A 1 98 ? -7.652 -5.133 11.667 1.00 96.38 98 ASN A N 1
ATOM 785 C CA . ASN A 1 98 ? -8.575 -4.073 12.082 1.00 96.38 98 ASN A CA 1
ATOM 786 C C . ASN A 1 98 ? -7.860 -2.734 12.374 1.00 96.38 98 ASN A C 1
ATOM 788 O O . ASN A 1 98 ? -8.130 -2.054 13.365 1.00 96.38 98 ASN A O 1
ATOM 792 N N . LEU A 1 99 ? -6.906 -2.378 11.514 1.00 97.88 99 LEU A N 1
ATOM 793 C CA . LEU A 1 99 ? -6.133 -1.144 11.578 1.00 97.88 99 LEU A CA 1
ATOM 794 C C . LEU A 1 99 ? -6.722 -0.093 10.646 1.00 97.88 99 LEU A C 1
ATOM 796 O O . LEU A 1 99 ? -7.143 -0.387 9.534 1.00 97.88 99 LEU A O 1
ATOM 800 N N . ASP A 1 100 ? -6.667 1.159 11.070 1.00 98.25 100 ASP A N 1
ATOM 801 C CA . ASP A 1 100 ? -7.027 2.310 10.252 1.00 98.25 100 ASP A CA 1
ATOM 802 C C . ASP A 1 100 ? -5.792 2.832 9.508 1.00 98.25 100 ASP A C 1
ATOM 804 O O . ASP A 1 100 ? -4.919 3.480 10.097 1.00 98.25 100 ASP A O 1
ATOM 808 N N . LEU A 1 101 ? -5.706 2.526 8.210 1.00 97.88 101 LEU A N 1
ATOM 809 C CA . LEU A 1 101 ? -4.499 2.806 7.431 1.00 97.88 101 LEU A CA 1
ATOM 810 C C . LEU A 1 101 ? -4.280 4.308 7.193 1.00 97.88 101 LEU A C 1
ATOM 812 O O . LEU A 1 101 ? -3.135 4.747 7.118 1.00 97.88 101 LEU A O 1
ATOM 816 N N . GLN A 1 102 ? -5.349 5.109 7.141 1.00 98.19 102 GLN A N 1
ATOM 817 C CA . GLN A 1 102 ? -5.244 6.569 7.045 1.00 98.19 102 GLN A CA 1
ATOM 818 C C . GLN A 1 102 ? -4.569 7.136 8.298 1.00 98.19 102 GLN A C 1
ATOM 820 O O . GLN A 1 102 ? -3.593 7.873 8.191 1.00 98.19 102 GLN A O 1
ATOM 825 N N . THR A 1 103 ? -5.034 6.731 9.483 1.00 98.31 103 THR A N 1
ATOM 826 C CA . THR A 1 103 ? -4.419 7.154 10.752 1.00 98.31 103 THR A CA 1
ATOM 827 C C . THR A 1 103 ? -2.965 6.678 10.854 1.00 98.31 103 THR A C 1
ATOM 829 O O . THR A 1 103 ? -2.094 7.422 11.306 1.00 98.31 103 THR A O 1
ATOM 832 N N . ALA A 1 104 ? -2.666 5.448 10.419 1.00 98.06 104 ALA A N 1
ATOM 833 C CA . ALA A 1 104 ? -1.297 4.927 10.406 1.00 98.06 104 ALA A CA 1
ATOM 834 C C . ALA A 1 104 ? -0.366 5.736 9.482 1.00 98.06 104 ALA A C 1
ATOM 836 O O . ALA A 1 104 ? 0.779 6.017 9.854 1.00 98.06 104 ALA A O 1
ATOM 837 N N . PHE A 1 105 ? -0.862 6.145 8.311 1.00 97.81 105 PHE A N 1
ATOM 838 C CA . PHE A 1 105 ? -0.146 7.019 7.384 1.00 97.81 105 PHE A CA 1
ATOM 839 C C . PHE A 1 105 ? 0.110 8.405 7.992 1.00 97.81 105 PHE A C 1
ATOM 841 O O . PHE A 1 105 ? 1.255 8.851 8.033 1.00 97.81 105 PHE A O 1
ATOM 848 N N . GLU A 1 106 ? -0.920 9.055 8.539 1.00 98.06 106 GLU A N 1
ATOM 849 C CA . GLU A 1 106 ? -0.821 10.390 9.150 1.00 98.06 106 GLU A CA 1
ATOM 850 C C . GLU A 1 106 ? 0.175 10.416 10.319 1.00 98.06 106 GLU A C 1
ATOM 852 O O . GLU A 1 106 ? 1.028 11.303 10.407 1.00 98.06 106 GLU A O 1
ATOM 857 N N . ASN A 1 107 ? 0.131 9.400 11.186 1.00 98.06 107 ASN A N 1
ATOM 858 C CA . ASN A 1 107 ? 1.074 9.259 12.296 1.00 98.06 107 ASN A CA 1
ATOM 859 C C . ASN A 1 107 ? 2.512 9.038 11.808 1.00 98.06 107 ASN A C 1
ATOM 861 O O . ASN A 1 107 ? 3.449 9.636 12.348 1.00 98.06 107 ASN A O 1
ATOM 865 N N . SER A 1 108 ? 2.691 8.200 10.782 1.00 97.31 108 SER A N 1
ATOM 866 C CA . SER A 1 108 ? 3.998 7.963 10.160 1.00 97.31 108 SER A CA 1
ATOM 867 C C . SER A 1 108 ? 4.574 9.252 9.582 1.00 97.31 108 SER A C 1
ATOM 869 O O . SER A 1 108 ? 5.722 9.589 9.878 1.00 97.31 108 SER A O 1
ATOM 871 N N . MET A 1 109 ? 3.767 10.012 8.837 1.00 97.06 109 MET A N 1
ATOM 872 C CA . MET A 1 109 ? 4.185 11.283 8.245 1.00 97.06 109 MET A CA 1
ATOM 873 C C . MET A 1 109 ? 4.572 12.309 9.304 1.00 97.06 109 MET A C 1
ATOM 875 O O . MET A 1 109 ? 5.684 12.831 9.254 1.00 97.06 109 MET A O 1
ATOM 879 N N . LYS A 1 110 ? 3.747 12.499 10.340 1.00 97.00 110 LYS A N 1
ATOM 880 C CA . LYS A 1 110 ? 4.075 13.393 11.461 1.00 97.00 110 LYS A CA 1
ATOM 881 C C . LYS A 1 110 ? 5.413 13.031 12.119 1.00 97.00 110 LYS A C 1
ATOM 883 O O . LYS A 1 110 ? 6.212 13.908 12.453 1.00 97.00 110 LYS A O 1
ATOM 888 N N . SER A 1 111 ? 5.677 11.736 12.312 1.00 96.50 111 SER A N 1
ATOM 889 C CA . SER A 1 111 ? 6.943 11.252 12.877 1.00 96.50 111 SER A CA 1
ATOM 890 C C . SER A 1 111 ? 8.136 11.491 11.945 1.00 96.50 111 SER A C 1
ATOM 892 O O . SER A 1 111 ? 9.221 11.844 12.410 1.00 96.50 111 SER A O 1
ATOM 894 N N . ILE A 1 112 ? 7.965 11.293 10.637 1.00 95.88 112 ILE A N 1
ATOM 895 C CA . ILE A 1 112 ? 9.006 11.540 9.631 1.00 95.88 112 ILE A CA 1
ATOM 896 C C . ILE A 1 112 ? 9.339 13.030 9.569 1.00 95.88 112 ILE A C 1
ATOM 898 O O . ILE A 1 112 ? 10.507 13.374 9.698 1.00 95.88 112 ILE A O 1
ATOM 902 N N . GLU A 1 113 ? 8.339 13.902 9.474 1.00 95.31 113 GLU A N 1
ATOM 903 C CA . GLU A 1 113 ? 8.521 15.360 9.425 1.00 95.31 113 GLU A CA 1
ATOM 904 C C . GLU A 1 113 ? 9.190 15.908 10.690 1.00 95.31 113 GLU A C 1
ATOM 906 O O . GLU A 1 113 ? 10.013 16.816 10.622 1.00 95.31 113 GLU A O 1
ATOM 911 N N . THR A 1 114 ? 8.891 15.319 11.852 1.00 94.88 114 THR A N 1
ATOM 912 C CA . THR A 1 114 ? 9.550 15.687 13.115 1.00 94.88 114 THR A CA 1
ATOM 913 C C . THR A 1 114 ? 11.027 15.278 13.125 1.00 94.88 114 THR A C 1
ATOM 915 O O . THR A 1 114 ? 11.866 16.009 13.646 1.00 94.88 114 THR A O 1
ATOM 918 N N . ARG A 1 115 ? 11.360 14.104 12.567 1.00 94.62 115 ARG A N 1
ATOM 919 C CA . ARG A 1 115 ? 12.744 13.596 12.498 1.00 94.62 115 ARG A CA 1
ATOM 920 C C . ARG A 1 115 ? 13.571 14.279 11.411 1.00 94.62 115 ARG A C 1
ATOM 922 O O . ARG A 1 115 ? 14.770 14.468 11.593 1.00 94.62 115 ARG A O 1
ATOM 929 N N . TYR A 1 116 ? 12.932 14.631 10.301 1.00 93.12 116 TYR A N 1
ATOM 930 C CA . TYR A 1 116 ? 13.547 15.184 9.099 1.00 93.12 116 TYR A CA 1
ATOM 931 C C . TYR A 1 116 ? 12.786 16.443 8.662 1.00 93.12 116 TYR A C 1
ATOM 933 O O . TYR A 1 116 ? 12.063 16.414 7.663 1.00 93.12 116 TYR A O 1
ATOM 941 N N . PRO A 1 117 ? 12.906 17.551 9.414 1.00 88.88 117 PRO A N 1
ATOM 942 C CA . PRO A 1 117 ? 12.217 18.785 9.073 1.00 88.88 117 PRO A CA 1
ATOM 943 C C . PRO A 1 117 ? 12.710 19.314 7.726 1.00 88.88 117 PRO A C 1
ATOM 945 O O . PRO A 1 117 ? 13.909 19.302 7.433 1.00 88.88 117 PRO A O 1
ATOM 948 N N . ALA A 1 118 ? 11.782 19.811 6.908 1.00 85.50 118 ALA A N 1
ATOM 949 C CA . ALA A 1 118 ? 12.128 20.448 5.648 1.00 85.50 118 ALA A CA 1
ATOM 950 C C . ALA A 1 118 ? 13.044 21.655 5.905 1.00 85.50 118 ALA A C 1
ATOM 952 O O . ALA A 1 118 ? 12.753 22.506 6.753 1.00 85.50 118 ALA A O 1
ATOM 953 N N . ILE A 1 119 ? 14.144 21.751 5.154 1.00 82.19 119 ILE A N 1
ATOM 954 C CA . ILE A 1 119 ? 15.012 22.928 5.193 1.00 82.19 119 ILE A CA 1
ATOM 955 C C . ILE A 1 119 ? 14.210 24.095 4.616 1.00 82.19 119 ILE A C 1
ATOM 957 O O . ILE A 1 119 ? 14.067 24.231 3.405 1.00 82.19 119 ILE A O 1
ATOM 961 N N . THR A 1 120 ? 13.666 24.941 5.487 1.00 71.50 120 THR A N 1
ATOM 962 C CA . THR A 1 120 ? 13.044 26.194 5.058 1.00 71.50 120 THR A CA 1
ATOM 963 C C . THR A 1 120 ? 14.161 27.216 4.891 1.00 71.50 120 THR A C 1
ATOM 965 O O . THR A 1 120 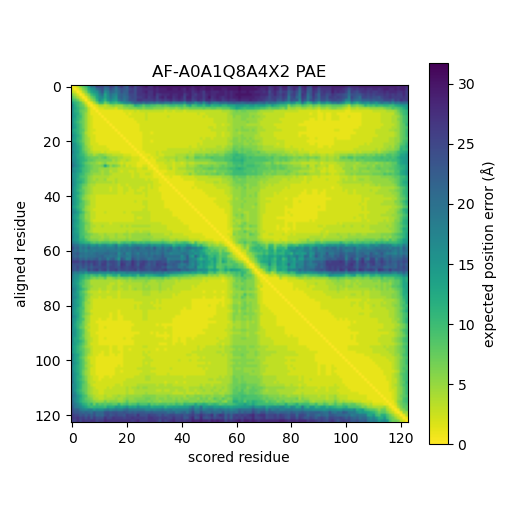? 14.542 27.896 5.844 1.00 71.50 120 THR A O 1
ATOM 968 N N . THR A 1 121 ? 14.740 27.304 3.693 1.00 59.78 121 THR A N 1
ATOM 969 C CA . THR A 1 121 ? 15.579 28.450 3.327 1.00 59.78 121 THR A CA 1
ATOM 970 C C . THR A 1 121 ? 14.724 29.709 3.423 1.00 59.78 121 THR A C 1
ATOM 972 O O . THR A 1 121 ? 13.833 29.920 2.603 1.00 59.78 121 THR A O 1
ATOM 975 N N . ARG A 1 122 ? 14.967 30.528 4.453 1.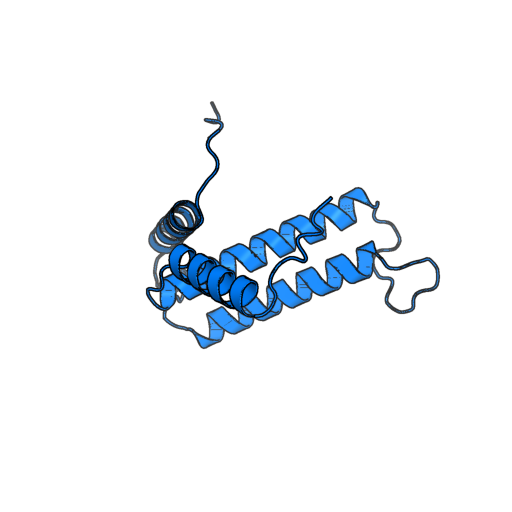00 57.09 122 ARG A N 1
ATOM 976 C CA . ARG A 1 122 ? 14.463 31.902 4.507 1.00 57.09 122 ARG A CA 1
ATOM 977 C C . ARG A 1 122 ? 15.171 32.680 3.398 1.00 57.09 122 ARG A C 1
ATOM 979 O O . ARG A 1 122 ? 16.360 32.958 3.530 1.00 57.09 122 ARG A O 1
ATOM 986 N N . THR A 1 123 ? 14.462 32.931 2.302 1.00 57.78 123 THR A N 1
ATOM 987 C CA . THR A 1 123 ? 14.809 33.969 1.320 1.00 57.78 123 THR A CA 1
ATOM 988 C C . THR A 1 123 ? 14.609 35.346 1.923 1.00 57.78 123 THR A C 1
ATOM 990 O O . THR A 1 123 ? 13.571 35.510 2.607 1.00 57.78 123 THR A O 1
#

Nearest PDB structures (foldseek):
  3a8p-assembly3_C  TM=4.242E-01  e=3.817E+00  Mus musculus

Mean predicted aligned error: 6.93 Å

Radius of gyration: 18.69 Å; Cα contacts (8 Å, |Δi|>4): 80; chains: 1; bounding box: 47×53×40 Å